Protein AF-A0A167JR81-F1 (afdb_monomer)

Foldseek 3Di:
DQFDDWDWDDDPWKIKIWGFGDCVVPVDDLPAQWWKAKLDDPPHDPPDADVPANIKIKIQGNNRRIIMIMGGNDPVLQQRVPTNPDCCPRPPDDD

Mean predicted aligned error: 4.09 Å

Secondary structure 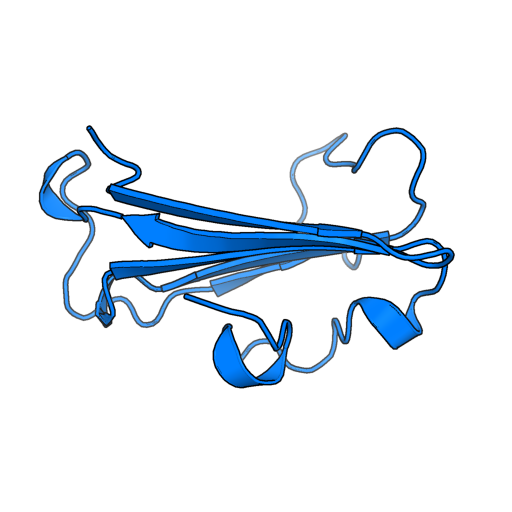(DSSP, 8-state):
--EEEEEEEE-SSEEEEEEEE-GGGGT--TT---EEEESSSTTS-TT--BTTBSEEEEEEEGGGTEEEEEEESSGGGG-TT-TTS-HHHHS----

Organism: Phycomyces blakesleeanus (strain ATCC 8743b / DSM 1359 / FGSC 10004 / NBRC 33097 / NRRL 1555) (NCBI:txid763407)

Solvent-accessible surface area (backbone atoms only — not comparable to full-atom values): 5372 Å² total; per-residue (Å²): 114,48,66,73,45,77,39,78,51,74,63,99,51,37,40,36,40,23,16,31,38,42,37,76,78,72,69,50,51,65,82,38,76,51,52,63,46,48,63,68,73,90,84,45,66,89,84,71,72,39,90,97,25,86,23,33,27,33,33,47,21,39,48,74,26,34,38,28,38,35,31,7,68,42,67,79,73,29,45,74,91,45,57,89,64,47,46,77,69,49,56,70,74,61,105

Structure (mmCIF, N/CA/C/O backbone):
data_AF-A0A167JR81-F1
#
_entry.id   AF-A0A167JR81-F1
#
loop_
_atom_site.group_PDB
_atom_site.id
_atom_site.type_symbol
_atom_site.label_atom_id
_atom_site.label_alt_id
_atom_site.label_comp_id
_atom_site.label_asym_id
_atom_site.label_entity_id
_atom_site.label_seq_id
_atom_site.pdbx_PDB_ins_code
_atom_site.Cartn_x
_atom_site.Cartn_y
_atom_site.Cartn_z
_atom_site.occupancy
_atom_site.B_iso_or_equiv
_atom_site.auth_seq_id
_atom_site.auth_comp_id
_atom_site.auth_asym_id
_atom_site.auth_atom_id
_atom_site.pdbx_PDB_model_num
ATOM 1 N N . GLY A 1 1 ? -4.107 -9.715 15.424 1.00 89.69 1 GLY A N 1
ATOM 2 C CA . GLY A 1 1 ? -2.783 -9.066 15.337 1.00 89.69 1 GLY A CA 1
ATOM 3 C C . GLY A 1 1 ? -2.977 -7.644 14.864 1.00 89.69 1 GLY A C 1
ATOM 4 O O . GLY A 1 1 ? -4.119 -7.210 14.849 1.00 89.69 1 GLY A O 1
ATOM 5 N N . PHE A 1 2 ? -1.904 -6.930 14.512 1.00 96.62 2 PHE A N 1
ATOM 6 C CA . PHE A 1 2 ? -2.041 -5.620 13.864 1.00 96.62 2 PHE A CA 1
ATOM 7 C C . PHE A 1 2 ? -2.620 -5.777 12.460 1.00 96.62 2 PHE A C 1
ATOM 9 O O . PHE A 1 2 ? -3.696 -5.269 12.205 1.00 96.62 2 PHE A O 1
ATOM 16 N N . ILE A 1 3 ? -1.984 -6.564 11.592 1.00 97.38 3 ILE A N 1
ATOM 17 C CA . ILE A 1 3 ? -2.559 -6.925 10.291 1.00 97.38 3 ILE A CA 1
ATOM 18 C C . ILE A 1 3 ? -3.711 -7.913 10.506 1.00 97.38 3 ILE A C 1
ATOM 20 O O . ILE A 1 3 ? -3.547 -8.912 11.219 1.00 97.38 3 ILE A O 1
ATOM 24 N N . THR A 1 4 ? -4.872 -7.611 9.926 1.00 97.75 4 THR A N 1
ATOM 25 C CA . THR A 1 4 ? -6.094 -8.427 10.011 1.00 97.75 4 THR A CA 1
ATOM 26 C C . THR A 1 4 ? -6.374 -9.154 8.702 1.00 97.75 4 THR A C 1
ATOM 28 O O . THR A 1 4 ? -6.762 -10.320 8.748 1.00 97.75 4 THR A O 1
ATOM 31 N N . THR A 1 5 ? -6.080 -8.516 7.566 1.00 97.94 5 THR A N 1
ATOM 32 C CA . THR A 1 5 ? -6.220 -9.090 6.222 1.00 97.94 5 THR A CA 1
ATOM 33 C C . THR A 1 5 ? -5.024 -8.696 5.358 1.00 97.94 5 THR A C 1
ATOM 35 O O . THR A 1 5 ? -4.522 -7.580 5.474 1.00 97.94 5 THR A O 1
ATOM 38 N N . ALA A 1 6 ? -4.557 -9.603 4.496 1.00 97.88 6 ALA A N 1
ATOM 39 C CA . ALA A 1 6 ? -3.499 -9.325 3.531 1.00 97.88 6 ALA A CA 1
ATOM 40 C C . ALA A 1 6 ? -3.687 -10.165 2.260 1.00 97.88 6 ALA A C 1
ATOM 42 O O . ALA A 1 6 ? -3.663 -11.395 2.311 1.00 97.88 6 ALA A O 1
ATOM 43 N N . HIS A 1 7 ? -3.814 -9.489 1.124 1.00 98.38 7 HIS A N 1
ATOM 44 C CA . HIS A 1 7 ? -3.939 -10.073 -0.204 1.00 98.38 7 HIS A CA 1
ATOM 45 C C . HIS A 1 7 ? -2.660 -9.797 -0.984 1.00 98.38 7 HIS A C 1
ATOM 47 O O . HIS A 1 7 ? -2.333 -8.648 -1.278 1.00 98.38 7 HIS A O 1
ATOM 53 N N . TYR A 1 8 ? -1.924 -10.857 -1.309 1.00 98.06 8 TYR A N 1
ATOM 54 C CA . TYR A 1 8 ? -0.746 -10.766 -2.164 1.00 98.06 8 TYR A CA 1
ATOM 55 C C . TYR A 1 8 ? -1.143 -10.912 -3.632 1.00 98.06 8 TYR A C 1
ATOM 57 O O . TYR A 1 8 ? -1.942 -11.777 -3.991 1.00 98.06 8 TYR A O 1
ATOM 65 N N . THR A 1 9 ? -0.568 -10.089 -4.502 1.00 97.62 9 THR A N 1
ATOM 66 C CA . THR A 1 9 ? -0.703 -10.227 -5.957 1.00 97.62 9 THR A CA 1
ATOM 67 C C . THR A 1 9 ? 0.612 -9.865 -6.625 1.00 97.62 9 THR A C 1
ATOM 69 O O . THR A 1 9 ? 1.327 -8.975 -6.168 1.00 97.62 9 THR A O 1
ATOM 72 N N . SER A 1 10 ? 0.926 -10.549 -7.718 1.00 96.31 10 SER A N 1
ATOM 73 C CA . SER A 1 10 ? 2.131 -10.322 -8.505 1.00 96.31 10 SER A CA 1
ATOM 74 C C . SER A 1 10 ? 1.841 -10.457 -9.989 1.00 96.31 10 SER A C 1
ATOM 76 O O . SER A 1 10 ? 1.021 -11.286 -10.386 1.00 96.31 10 SER A O 1
ATOM 78 N N . ASN A 1 11 ? 2.576 -9.713 -10.798 1.00 94.94 11 ASN A N 1
ATOM 79 C CA . ASN 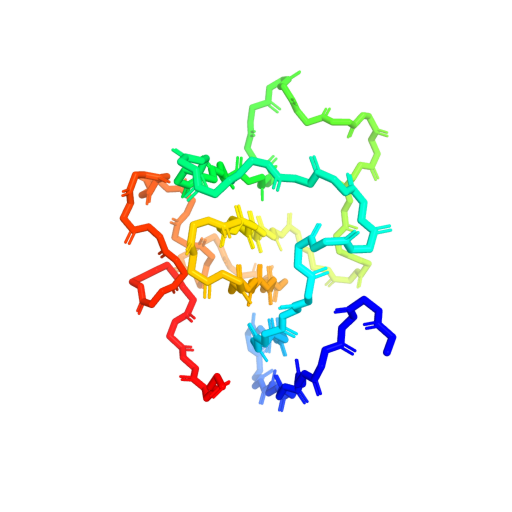A 1 11 ? 2.697 -9.936 -12.230 1.00 94.94 11 ASN A CA 1
ATOM 80 C C . ASN A 1 11 ? 4.156 -9.694 -12.656 1.00 94.94 11 ASN A C 1
ATOM 82 O O . ASN A 1 11 ? 5.052 -9.650 -11.812 1.00 94.94 11 ASN A O 1
ATOM 86 N N . ASP A 1 12 ? 4.382 -9.536 -13.956 1.00 94.44 12 ASP A N 1
ATOM 87 C CA . ASP A 1 12 ? 5.723 -9.353 -14.513 1.00 94.44 12 ASP A CA 1
ATOM 88 C C . ASP A 1 12 ? 6.363 -7.997 -14.166 1.00 94.44 12 ASP A C 1
ATOM 90 O O . ASP A 1 12 ? 7.575 -7.856 -14.296 1.00 94.44 12 ASP A O 1
ATOM 94 N N . THR A 1 13 ? 5.581 -6.995 -13.744 1.00 94.56 13 THR A N 1
ATOM 95 C CA . THR A 1 13 ? 6.065 -5.622 -13.519 1.00 94.56 13 THR A CA 1
ATOM 96 C C . THR A 1 13 ? 5.953 -5.150 -12.074 1.00 94.56 13 THR A C 1
ATOM 98 O O . THR A 1 13 ? 6.609 -4.178 -11.698 1.00 94.56 13 THR A O 1
ATOM 101 N N . TYR A 1 14 ? 5.164 -5.820 -11.233 1.00 96.06 14 TYR A N 1
ATOM 102 C CA . TYR A 1 14 ? 5.029 -5.465 -9.827 1.00 96.06 14 TYR A CA 1
ATOM 103 C C . TYR A 1 14 ? 4.617 -6.632 -8.926 1.00 96.06 14 TYR A C 1
ATOM 105 O O . TYR A 1 14 ? 4.015 -7.626 -9.336 1.00 96.06 14 TYR A O 1
ATOM 113 N N . VAL A 1 15 ? 4.861 -6.437 -7.632 1.00 97.69 15 VAL A N 1
ATOM 114 C CA . VAL A 1 15 ? 4.257 -7.208 -6.539 1.00 97.69 15 VAL A CA 1
ATOM 115 C C . VAL A 1 15 ? 3.557 -6.256 -5.583 1.00 97.69 15 VAL A C 1
ATOM 117 O O . VAL A 1 15 ? 4.026 -5.140 -5.365 1.00 97.69 15 VAL A O 1
ATOM 120 N N . GLN A 1 16 ? 2.444 -6.682 -4.995 1.00 97.56 16 GLN A N 1
ATOM 121 C CA . GLN A 1 16 ? 1.715 -5.882 -4.019 1.00 97.56 16 GLN A CA 1
ATOM 122 C C . GLN A 1 16 ? 1.163 -6.708 -2.867 1.00 97.56 16 GLN A C 1
ATOM 124 O O . GLN A 1 16 ? 0.898 -7.904 -3.004 1.00 97.56 16 GLN A O 1
ATOM 129 N N . VAL A 1 17 ? 0.928 -6.017 -1.755 1.00 98.25 17 VAL A N 1
ATOM 130 C CA . VAL A 1 17 ? 0.072 -6.475 -0.666 1.00 98.25 17 VAL A CA 1
ATOM 131 C C . VAL A 1 17 ? -0.932 -5.376 -0.352 1.00 98.25 17 VAL A C 1
ATOM 133 O O . VAL A 1 17 ? -0.545 -4.232 -0.110 1.00 98.25 17 VAL A O 1
ATOM 136 N N . THR A 1 18 ? -2.210 -5.726 -0.351 1.00 98.38 18 THR A N 1
ATOM 137 C CA . THR A 1 18 ? -3.330 -4.857 0.034 1.00 98.38 18 THR A CA 1
ATOM 138 C C . THR A 1 18 ? -4.107 -5.507 1.168 1.00 98.38 18 THR A C 1
ATOM 140 O O . THR A 1 18 ? -4.133 -6.733 1.275 1.00 98.38 18 THR A O 1
ATOM 143 N N . GLY A 1 19 ? -4.696 -4.715 2.059 1.00 98.25 19 GLY A N 1
ATOM 144 C CA . GLY A 1 19 ? -5.537 -5.276 3.109 1.00 98.25 19 GLY A CA 1
ATOM 145 C C . GLY A 1 19 ? -5.849 -4.313 4.239 1.00 98.25 19 GLY A C 1
ATOM 146 O O . GLY A 1 19 ? -5.730 -3.090 4.105 1.00 98.25 19 GLY A O 1
ATOM 147 N N . PHE A 1 20 ? -6.224 -4.898 5.372 1.00 98.12 20 PHE A N 1
ATOM 148 C CA . PHE A 1 20 ? -6.655 -4.181 6.561 1.00 98.12 20 PHE A CA 1
ATOM 149 C C . PHE A 1 20 ? -5.782 -4.485 7.780 1.00 98.12 20 PHE A C 1
ATOM 151 O O . PHE A 1 20 ? -5.098 -5.511 7.875 1.00 98.12 20 PHE A O 1
ATOM 158 N N . PHE A 1 21 ? -5.829 -3.571 8.738 1.00 97.94 21 PHE A N 1
ATOM 159 C CA . PHE A 1 21 ? -5.182 -3.677 10.033 1.00 97.94 21 PHE A CA 1
ATOM 160 C C . PHE A 1 21 ? -6.106 -3.194 11.158 1.00 97.94 21 PHE A C 1
ATOM 162 O O . PHE A 1 21 ? -7.192 -2.682 10.927 1.00 97.94 21 PHE A O 1
ATOM 169 N N . ASP A 1 22 ? -5.686 -3.372 12.403 1.00 98.00 22 ASP A N 1
ATOM 170 C CA . ASP A 1 22 ? -6.366 -2.866 13.591 1.00 98.00 22 ASP A CA 1
ATOM 171 C C . ASP A 1 22 ? -5.553 -1.716 14.198 1.00 98.00 22 ASP A C 1
ATOM 173 O O . ASP A 1 22 ? -4.568 -1.946 14.911 1.00 98.00 22 ASP A O 1
ATOM 177 N N . ARG A 1 23 ? -5.967 -0.469 13.924 1.00 97.12 23 ARG A N 1
ATOM 178 C CA . ARG A 1 23 ? -5.278 0.747 14.391 1.00 97.12 23 ARG A CA 1
ATOM 179 C C . ARG A 1 23 ? -5.060 0.805 15.901 1.00 97.12 23 ARG A C 1
ATOM 181 O O . ARG A 1 23 ? -4.082 1.397 16.351 1.00 97.12 23 ARG A O 1
ATOM 188 N N . THR A 1 24 ? -5.929 0.156 16.681 1.00 97.50 24 THR A N 1
ATOM 189 C CA . THR A 1 24 ? -5.878 0.181 18.152 1.00 97.50 24 THR A CA 1
ATOM 190 C C . THR A 1 24 ? -4.658 -0.539 18.716 1.00 97.50 24 THR A C 1
ATOM 192 O O . THR A 1 24 ? -4.305 -0.341 19.870 1.00 97.50 24 THR A O 1
ATOM 195 N N . LYS A 1 25 ? -3.976 -1.374 17.920 1.00 97.62 25 LYS A N 1
ATOM 196 C CA . LYS A 1 25 ? -2.771 -2.088 18.371 1.00 97.62 25 LYS A CA 1
ATOM 197 C C . LYS A 1 25 ? -1.536 -1.194 18.494 1.00 97.62 25 LYS A C 1
ATOM 199 O O . LYS A 1 25 ? -0.576 -1.618 19.129 1.00 97.62 25 LYS A O 1
ATOM 204 N N . TYR A 1 26 ? -1.577 0.004 17.911 1.00 95.06 26 TYR A N 1
ATOM 205 C CA . TYR A 1 26 ? -0.517 1.015 17.984 1.00 95.06 26 TYR A CA 1
ATOM 206 C C . TYR A 1 26 ? -1.062 2.416 18.299 1.00 95.06 26 TYR A C 1
ATOM 208 O O . TYR A 1 26 ? -0.382 3.401 18.033 1.00 95.06 26 TYR A O 1
ATOM 216 N N . ASP A 1 27 ? -2.288 2.506 18.826 1.00 95.75 27 ASP A N 1
ATOM 217 C CA . ASP A 1 27 ? -2.942 3.771 19.188 1.00 95.75 27 ASP A CA 1
ATOM 218 C C . ASP A 1 27 ? -2.950 4.822 18.056 1.00 95.75 27 ASP A C 1
ATOM 220 O O . ASP A 1 27 ? -2.840 6.025 18.299 1.00 95.75 27 ASP A O 1
ATOM 224 N N . LEU A 1 28 ? -3.078 4.377 16.797 1.00 95.56 28 LEU A N 1
ATOM 225 C CA . LEU A 1 28 ? -3.150 5.296 15.657 1.00 95.56 28 LEU A CA 1
ATOM 226 C C . LEU A 1 28 ? -4.501 6.025 15.657 1.00 95.56 28 LEU A C 1
ATOM 228 O O . LEU A 1 28 ? -5.548 5.429 15.933 1.00 95.56 28 LEU A O 1
ATOM 232 N N . LEU A 1 29 ? -4.476 7.318 15.326 1.00 96.44 29 LEU A N 1
ATOM 233 C CA . LEU A 1 29 ? -5.655 8.180 15.370 1.00 96.44 29 LEU A CA 1
ATOM 234 C C . LEU A 1 29 ? -6.688 7.768 14.323 1.00 96.44 29 LEU A C 1
ATOM 236 O O . LEU A 1 29 ? -6.372 7.534 13.162 1.00 96.44 29 LEU A O 1
ATOM 240 N N . GLU A 1 30 ? -7.959 7.768 14.709 1.00 96.38 30 GLU A N 1
ATOM 241 C CA . GLU A 1 30 ? -9.053 7.468 13.783 1.00 96.38 30 GLU A CA 1
ATOM 242 C C . GLU A 1 30 ? -9.320 8.545 12.735 1.00 96.38 30 GLU A C 1
ATOM 244 O O . GLU A 1 30 ? -9.996 8.296 11.742 1.00 96.38 30 GLU A O 1
ATOM 249 N N . THR A 1 31 ? -8.801 9.745 12.965 1.00 95.38 31 THR A N 1
ATOM 250 C CA . THR A 1 31 ? -8.917 10.886 12.057 1.00 95.38 31 THR A CA 1
ATOM 251 C C . THR A 1 31 ? -7.684 11.058 11.177 1.00 95.38 31 THR A C 1
ATOM 253 O O . THR A 1 31 ? -7.629 12.004 10.396 1.00 95.38 31 THR A O 1
ATOM 256 N N . ASP A 1 32 ? -6.674 10.199 11.326 1.00 91.62 32 ASP A N 1
ATOM 257 C CA . ASP A 1 32 ? -5.499 10.217 10.465 1.00 91.62 32 ASP A CA 1
ATOM 258 C C . ASP A 1 32 ? -5.849 9.538 9.136 1.00 91.62 32 ASP A C 1
ATOM 260 O O . ASP A 1 32 ? -6.007 8.318 9.062 1.00 91.62 32 ASP A O 1
ATOM 264 N N . GLY A 1 33 ? -6.021 10.356 8.094 1.00 87.69 33 GLY A N 1
ATOM 265 C CA . GLY A 1 33 ? -6.289 9.899 6.729 1.00 87.69 33 GLY A CA 1
ATOM 266 C C . GLY A 1 33 ? -5.094 9.202 6.078 1.00 87.69 33 GLY A C 1
ATOM 267 O O . GLY A 1 33 ? -5.237 8.625 5.003 1.00 87.69 33 GLY A O 1
ATOM 268 N N . GLY A 1 34 ? -3.933 9.220 6.736 1.00 87.62 34 GLY A N 1
ATOM 269 C CA . GLY A 1 34 ? -2.740 8.538 6.290 1.00 87.62 34 GLY A CA 1
ATOM 270 C C . GLY A 1 34 ? -1.773 9.413 5.510 1.00 87.62 34 GLY A C 1
ATOM 271 O O . GLY A 1 34 ? -1.900 10.633 5.402 1.00 87.62 34 GLY A O 1
ATOM 272 N N . GLY A 1 35 ? -0.773 8.745 4.947 1.00 84.69 35 GLY A N 1
ATOM 273 C CA . GLY A 1 35 ? 0.253 9.368 4.130 1.00 84.69 35 GLY A CA 1
ATOM 274 C C . GLY A 1 35 ? 0.852 8.377 3.148 1.00 84.69 35 GLY A C 1
ATOM 275 O O . GLY A 1 35 ? 0.793 7.160 3.342 1.00 84.69 35 GLY A O 1
ATOM 276 N N . GLN A 1 36 ? 1.427 8.921 2.082 1.00 85.81 36 GLN A N 1
ATOM 277 C CA . GLN A 1 36 ? 2.161 8.143 1.102 1.00 85.81 36 GLN A CA 1
ATOM 278 C C . GLN A 1 36 ? 3.641 8.100 1.451 1.00 85.81 36 GLN A C 1
ATOM 280 O O . GLN A 1 36 ? 4.250 9.096 1.842 1.00 85.81 36 GLN A O 1
ATOM 285 N N . TYR A 1 37 ? 4.202 6.918 1.266 1.00 86.50 37 TYR A N 1
ATOM 286 C CA . TYR A 1 37 ? 5.603 6.632 1.414 1.00 86.50 37 TYR A CA 1
ATOM 287 C C . TYR A 1 37 ? 6.128 5.957 0.150 1.00 86.50 37 TYR A C 1
ATOM 289 O O . TYR A 1 37 ? 5.636 4.897 -0.228 1.00 86.50 37 TYR A O 1
ATOM 297 N N . ASP A 1 38 ? 7.112 6.543 -0.525 1.00 79.75 38 ASP A N 1
ATOM 298 C CA . ASP A 1 38 ? 7.557 6.044 -1.825 1.00 79.75 38 ASP A CA 1
ATOM 299 C C . ASP A 1 38 ? 9.053 6.278 -2.096 1.00 79.75 38 ASP A C 1
ATOM 301 O O . ASP A 1 38 ? 9.804 6.810 -1.271 1.00 79.75 38 ASP A O 1
ATOM 305 N N . ALA A 1 39 ? 9.511 5.795 -3.253 1.00 76.06 39 ALA A N 1
ATOM 306 C CA . ALA A 1 39 ? 10.908 5.877 -3.672 1.00 76.06 39 ALA A CA 1
ATOM 307 C C . ALA A 1 39 ? 11.379 7.308 -4.020 1.00 76.06 39 ALA A C 1
ATOM 309 O O . ALA A 1 39 ? 12.593 7.547 -4.092 1.00 76.06 39 ALA A O 1
ATOM 310 N N . HIS A 1 40 ? 10.467 8.262 -4.217 1.00 72.12 40 HIS A N 1
ATOM 311 C CA . HIS A 1 40 ? 10.768 9.634 -4.608 1.00 72.12 40 HIS A CA 1
ATOM 312 C C . HIS A 1 40 ? 11.036 10.544 -3.406 1.00 72.12 40 HIS A C 1
ATOM 314 O O . HIS A 1 40 ? 10.511 10.403 -2.307 1.00 72.12 40 HIS A O 1
ATOM 320 N N . GLY A 1 41 ? 11.908 11.525 -3.633 1.00 62.09 41 GLY A N 1
ATOM 321 C CA . GLY A 1 41 ? 12.217 12.565 -2.659 1.00 62.09 41 GLY A CA 1
ATOM 322 C C . GLY A 1 41 ? 13.303 12.212 -1.636 1.00 62.09 41 GLY A C 1
ATOM 323 O O . GLY A 1 41 ? 13.718 11.063 -1.450 1.00 62.09 41 GLY A O 1
ATOM 324 N N . ASN A 1 42 ? 13.774 13.272 -0.974 1.00 64.44 42 ASN A N 1
ATOM 325 C CA . ASN A 1 42 ? 14.762 13.238 0.111 1.00 64.44 42 ASN A CA 1
ATOM 326 C C . ASN A 1 42 ? 14.126 12.963 1.488 1.00 64.44 42 ASN A C 1
ATOM 328 O O . ASN A 1 42 ? 14.825 12.975 2.495 1.00 64.44 42 ASN A O 1
ATOM 332 N N . HIS A 1 43 ? 12.809 12.735 1.536 1.00 62.56 43 HIS A N 1
ATOM 333 C CA . HIS A 1 43 ? 12.046 12.521 2.771 1.00 62.56 43 HIS A CA 1
ATOM 334 C C . HIS A 1 43 ? 11.802 11.038 3.084 1.00 62.56 43 HIS A C 1
ATOM 336 O O . HIS A 1 43 ? 11.133 10.721 4.065 1.00 62.56 43 HIS A O 1
ATOM 342 N N . LYS A 1 44 ? 12.366 10.123 2.286 1.00 66.50 44 LYS A N 1
ATOM 343 C CA . LYS A 1 44 ? 12.357 8.696 2.600 1.00 66.50 44 LYS A CA 1
ATOM 344 C C . LYS A 1 44 ? 13.419 8.347 3.653 1.00 66.50 44 LYS A C 1
ATOM 346 O O . LYS A 1 44 ? 14.559 8.792 3.490 1.00 66.50 44 LYS A O 1
ATOM 351 N N . PRO A 1 45 ? 13.121 7.553 4.706 1.00 69.56 45 PRO A N 1
ATOM 352 C CA . PRO A 1 45 ? 14.103 6.793 5.449 1.00 69.56 45 PRO A CA 1
ATOM 353 C C . PRO A 1 45 ? 15.238 6.298 4.565 1.00 69.56 45 PRO A C 1
ATOM 355 O O . PRO A 1 45 ? 15.038 5.654 3.530 1.00 69.56 45 PRO A O 1
ATOM 358 N N . VAL A 1 46 ? 16.449 6.642 4.992 1.00 77.25 46 VAL A N 1
ATOM 359 C CA . VAL A 1 46 ? 17.678 6.296 4.289 1.00 77.25 46 VAL A CA 1
ATOM 360 C C . VAL A 1 46 ? 17.731 4.779 4.122 1.00 77.25 46 VAL A C 1
ATOM 362 O O . VAL A 1 46 ? 17.711 4.037 5.100 1.00 77.25 46 VAL A O 1
ATOM 365 N N . GLY A 1 47 ? 17.784 4.327 2.868 1.00 78.50 47 GLY A N 1
ATOM 366 C CA . GLY A 1 47 ? 17.860 2.906 2.524 1.00 78.50 47 GLY A CA 1
ATOM 367 C C . GLY A 1 47 ? 16.518 2.183 2.378 1.00 78.50 47 GLY A C 1
ATOM 368 O O . GLY A 1 47 ? 16.531 0.976 2.143 1.00 78.50 47 GLY A O 1
ATOM 369 N N . ALA A 1 48 ? 15.376 2.874 2.471 1.00 83.88 48 ALA A N 1
ATOM 370 C CA . ALA A 1 48 ? 14.090 2.267 2.138 1.00 83.88 48 ALA A CA 1
ATOM 371 C C . ALA A 1 48 ? 14.052 1.854 0.660 1.00 83.88 48 ALA A C 1
ATOM 373 O O . ALA A 1 48 ? 14.223 2.684 -0.234 1.00 83.88 48 ALA A O 1
ATOM 374 N N . MET A 1 49 ? 13.840 0.563 0.420 1.00 87.69 49 MET A N 1
ATOM 375 C CA . MET A 1 49 ? 13.750 -0.024 -0.911 1.00 87.69 49 MET A CA 1
ATOM 376 C C . MET A 1 49 ? 12.909 -1.299 -0.871 1.00 87.69 49 MET A C 1
ATOM 378 O O . MET A 1 49 ? 12.900 -2.014 0.135 1.00 87.69 49 MET A O 1
ATOM 382 N N . CYS A 1 50 ? 12.291 -1.634 -1.998 1.00 90.94 50 CYS A N 1
ATOM 383 C CA . CYS A 1 50 ? 11.862 -2.998 -2.260 1.00 90.94 50 CYS A CA 1
ATOM 384 C C . CYS A 1 50 ? 13.018 -3.753 -2.917 1.00 90.94 50 CYS A C 1
ATOM 386 O O . CYS A 1 50 ? 13.498 -3.375 -3.982 1.00 90.94 50 CYS A O 1
ATOM 388 N N . LYS A 1 51 ? 13.506 -4.823 -2.287 1.00 91.12 51 LYS A N 1
ATOM 389 C CA . LYS A 1 51 ? 14.635 -5.576 -2.843 1.00 91.12 51 LYS A CA 1
ATOM 390 C C . LYS A 1 51 ? 14.241 -6.194 -4.188 1.00 91.12 51 LYS A C 1
ATOM 392 O O . LYS A 1 51 ? 13.307 -6.984 -4.239 1.00 91.12 51 LYS A O 1
ATOM 397 N N . GLY A 1 52 ? 14.996 -5.863 -5.234 1.00 91.19 52 GLY A N 1
ATOM 398 C CA . GLY A 1 52 ? 14.726 -6.321 -6.598 1.00 91.19 52 GLY A CA 1
ATOM 399 C C . GLY A 1 52 ? 13.807 -5.404 -7.404 1.00 91.19 52 GLY A C 1
ATOM 400 O O . GLY A 1 52 ? 13.630 -5.679 -8.574 1.00 91.19 52 GLY A O 1
ATOM 401 N N . TYR A 1 53 ? 13.294 -4.315 -6.819 1.00 92.31 53 TYR A N 1
ATOM 402 C CA . TYR A 1 53 ? 12.432 -3.354 -7.504 1.00 92.31 53 TYR A CA 1
ATOM 403 C C . TYR A 1 53 ? 12.984 -1.928 -7.339 1.00 92.31 53 TYR A C 1
ATOM 405 O O . TYR A 1 53 ? 13.226 -1.497 -6.207 1.00 92.31 53 TYR A O 1
ATOM 413 N N . PRO A 1 54 ? 13.190 -1.172 -8.428 1.00 89.06 54 PRO A N 1
ATOM 414 C CA . PRO A 1 54 ? 13.689 0.201 -8.360 1.00 89.06 54 PRO A CA 1
ATOM 415 C C . PRO A 1 54 ? 12.685 1.184 -7.741 1.00 89.06 54 PRO A C 1
ATOM 417 O O . PRO A 1 54 ? 13.098 2.201 -7.179 1.00 89.06 54 PRO A O 1
ATOM 420 N N . HIS A 1 55 ? 11.385 0.884 -7.801 1.00 90.12 55 HIS A N 1
ATOM 421 C CA . HIS A 1 55 ? 10.327 1.765 -7.318 1.00 90.12 55 HIS A CA 1
ATOM 422 C C . HIS A 1 55 ? 9.444 1.063 -6.287 1.00 90.12 55 HIS A C 1
ATOM 424 O O . HIS A 1 55 ? 9.264 -0.155 -6.304 1.00 90.12 55 HIS A O 1
ATOM 430 N N . PHE A 1 56 ? 8.871 1.845 -5.377 1.00 92.38 56 PHE A N 1
ATOM 431 C CA . PHE A 1 56 ? 7.835 1.363 -4.477 1.00 92.38 56 PHE A CA 1
ATOM 432 C C . PHE A 1 56 ? 6.902 2.496 -4.075 1.00 92.38 56 PHE A C 1
ATOM 434 O O . PHE A 1 56 ? 7.284 3.667 -4.106 1.00 92.38 56 PHE A O 1
ATOM 441 N N . VAL A 1 57 ? 5.704 2.114 -3.652 1.00 92.62 57 VAL A N 1
ATOM 442 C CA . VAL A 1 57 ? 4.741 2.980 -2.984 1.00 92.62 57 VAL A CA 1
ATOM 443 C C . VAL A 1 57 ? 4.097 2.211 -1.837 1.00 92.62 57 VAL A C 1
ATOM 445 O O . VAL A 1 57 ? 3.794 1.025 -1.955 1.00 92.62 57 VAL A O 1
ATOM 448 N N . ASN A 1 58 ? 3.894 2.876 -0.713 1.00 93.00 58 ASN A N 1
ATOM 449 C CA . ASN A 1 58 ? 3.218 2.364 0.461 1.00 93.00 58 ASN A CA 1
ATOM 450 C C . ASN A 1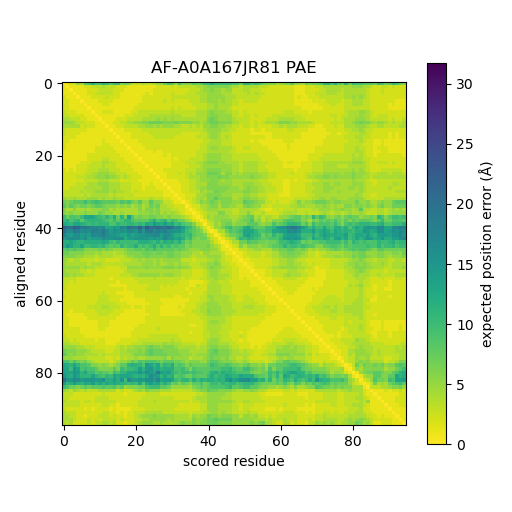 58 ? 2.304 3.453 1.014 1.00 93.00 58 ASN A C 1
ATOM 452 O O . ASN A 1 58 ? 2.696 4.612 1.097 1.00 93.00 58 ASN A O 1
ATOM 456 N N . LEU A 1 59 ? 1.085 3.083 1.381 1.00 93.69 59 LEU A N 1
ATOM 457 C CA . LEU A 1 59 ? 0.184 3.957 2.110 1.00 93.69 59 LEU A CA 1
ATOM 458 C C . LEU A 1 59 ? -0.377 3.197 3.307 1.00 93.69 59 LEU A C 1
ATOM 460 O O . LEU A 1 59 ? -0.646 1.992 3.241 1.00 93.69 59 LEU A O 1
ATOM 464 N N . VAL A 1 60 ? -0.541 3.929 4.400 1.00 93.81 60 VAL A N 1
ATOM 465 C CA . VAL A 1 60 ? -1.197 3.478 5.625 1.00 93.81 60 VAL A CA 1
ATOM 466 C C . VAL A 1 60 ? -2.266 4.509 5.934 1.00 93.81 60 VAL A C 1
ATOM 468 O O . VAL A 1 60 ? -1.940 5.684 6.055 1.00 93.81 60 VAL A O 1
ATOM 471 N N . GLU A 1 61 ? -3.518 4.073 6.045 1.00 95.81 61 GLU A N 1
ATOM 472 C CA . GLU A 1 61 ? -4.701 4.926 6.204 1.00 95.81 61 GLU A CA 1
ATOM 473 C C . GLU A 1 61 ? -5.458 4.520 7.483 1.00 95.81 61 GLU A C 1
ATOM 475 O O . GLU A 1 61 ? -6.385 3.699 7.438 1.00 95.81 61 GLU A O 1
ATOM 480 N N . PRO A 1 62 ? -5.049 5.033 8.659 1.00 96.31 62 PRO A N 1
ATOM 481 C CA . PRO A 1 62 ? -5.647 4.673 9.947 1.00 96.31 62 PRO A CA 1
ATOM 482 C C . PRO A 1 62 ? -7.147 4.939 10.062 1.00 96.31 62 PRO A C 1
ATOM 484 O O . PRO A 1 62 ? -7.851 4.162 10.715 1.00 96.31 62 PRO A O 1
ATOM 487 N N . SER A 1 63 ? -7.665 5.985 9.416 1.00 95.94 63 SER A N 1
ATOM 488 C CA . SER A 1 63 ? -9.101 6.284 9.420 1.00 95.94 63 SER A CA 1
ATOM 489 C C . SER A 1 63 ? -9.947 5.118 8.913 1.00 95.94 63 SER A C 1
ATOM 491 O O . SER A 1 63 ? -10.992 4.822 9.494 1.00 95.94 63 SER A O 1
ATOM 493 N N . 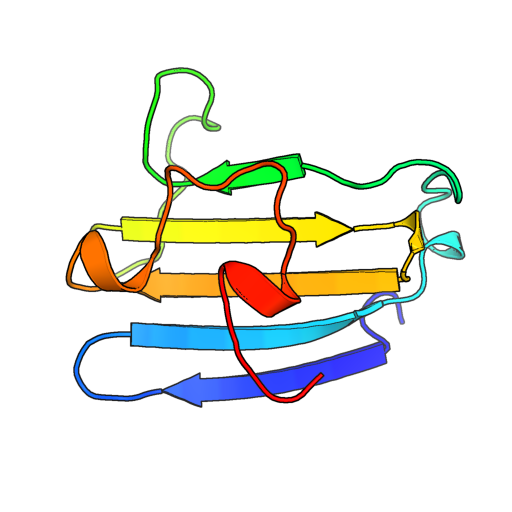ASP A 1 64 ? -9.426 4.398 7.917 1.00 96.44 64 ASP A N 1
ATOM 494 C CA . ASP A 1 64 ? -10.088 3.283 7.242 1.00 96.44 64 ASP A CA 1
ATOM 495 C C . ASP A 1 64 ? -9.531 1.911 7.643 1.00 96.44 64 ASP A C 1
ATOM 497 O O . ASP A 1 64 ? -9.963 0.895 7.096 1.00 96.44 64 ASP A O 1
ATOM 501 N N . ASN A 1 65 ? -8.573 1.858 8.581 1.00 97.25 65 ASN A N 1
ATOM 502 C CA . ASN A 1 65 ? -7.873 0.628 8.961 1.00 97.25 65 ASN A CA 1
ATOM 503 C C . ASN A 1 65 ? -7.219 -0.082 7.758 1.00 97.25 65 ASN A C 1
ATOM 505 O O . ASN A 1 65 ? -7.129 -1.307 7.736 1.00 97.25 65 ASN A O 1
ATOM 509 N N . ARG A 1 66 ? -6.780 0.665 6.738 1.00 97.50 66 ARG A N 1
ATOM 510 C CA . ARG A 1 66 ? -6.406 0.126 5.421 1.00 97.50 66 ARG A CA 1
ATOM 511 C C . ARG A 1 66 ? -4.948 0.404 5.083 1.00 97.50 66 ARG A C 1
ATOM 513 O O . ARG A 1 66 ? -4.439 1.491 5.338 1.00 97.50 66 ARG A O 1
ATOM 520 N N . PHE A 1 67 ? -4.269 -0.569 4.484 1.00 97.19 67 PHE A N 1
ATOM 521 C CA . PHE A 1 67 ? -2.900 -0.391 4.010 1.00 97.19 67 PHE A CA 1
ATOM 522 C C . PHE A 1 67 ? -2.702 -0.995 2.625 1.00 97.19 67 PHE A C 1
ATOM 524 O O . PHE A 1 67 ? -3.410 -1.908 2.194 1.00 97.19 67 PHE A O 1
ATOM 531 N N . CYS A 1 68 ? -1.689 -0.493 1.935 1.00 96.81 68 CYS A N 1
ATOM 532 C CA . CYS A 1 68 ? -1.243 -1.048 0.674 1.00 96.81 68 CYS A CA 1
ATOM 533 C C . CYS A 1 68 ? 0.245 -0.798 0.482 1.00 96.81 68 CYS A C 1
ATOM 535 O O . CYS A 1 68 ? 0.778 0.238 0.877 1.00 96.81 68 CYS A O 1
ATOM 537 N N . ILE A 1 69 ? 0.928 -1.749 -0.137 1.00 95.94 69 ILE A N 1
ATOM 538 C CA . ILE A 1 69 ? 2.306 -1.606 -0.594 1.00 95.94 69 ILE A CA 1
ATOM 539 C C . ILE A 1 69 ? 2.428 -2.243 -1.968 1.00 95.94 69 ILE A C 1
ATOM 541 O O . ILE A 1 69 ? 1.901 -3.331 -2.193 1.00 95.94 69 ILE A O 1
ATOM 545 N N . ARG A 1 70 ? 3.125 -1.573 -2.880 1.00 96.12 70 ARG A N 1
ATOM 546 C CA . ARG 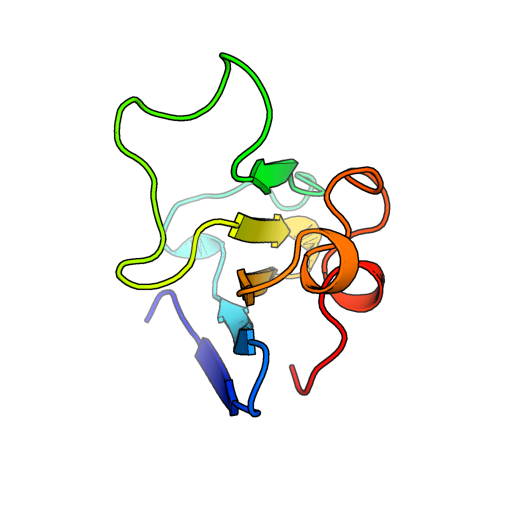A 1 70 ? 3.490 -2.111 -4.186 1.00 96.12 70 ARG A CA 1
ATOM 547 C C . ARG A 1 70 ? 4.956 -1.816 -4.463 1.00 96.12 70 ARG A C 1
ATOM 549 O O . ARG A 1 70 ? 5.414 -0.698 -4.249 1.00 96.12 70 ARG A O 1
ATOM 556 N N . CYS A 1 71 ? 5.669 -2.828 -4.931 1.00 95.69 71 CYS A N 1
ATOM 557 C CA . CYS A 1 71 ? 7.031 -2.733 -5.432 1.00 95.69 71 CYS A CA 1
ATOM 558 C C . CYS A 1 71 ? 6.984 -2.907 -6.950 1.00 95.69 71 CYS A C 1
ATOM 560 O O . CYS A 1 71 ? 6.345 -3.849 -7.418 1.00 95.69 71 CYS A O 1
ATOM 562 N N . CYS A 1 72 ? 7.627 -2.014 -7.695 1.00 94.75 72 CYS A N 1
ATOM 563 C CA . CYS A 1 72 ? 7.462 -1.90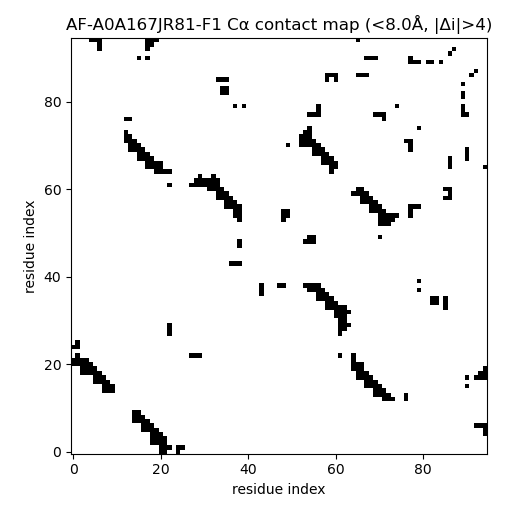5 -9.138 1.00 94.75 72 CYS A CA 1
ATOM 564 C C . CYS A 1 72 ? 8.795 -1.876 -9.883 1.00 94.75 72 CYS A C 1
ATOM 566 O O . CYS A 1 72 ? 9.750 -1.232 -9.440 1.00 94.75 72 CYS A O 1
ATOM 568 N N . GLU A 1 73 ? 8.819 -2.533 -11.040 1.00 93.88 73 GLU A N 1
ATOM 569 C CA . GLU A 1 73 ? 9.902 -2.452 -12.023 1.00 93.88 73 GLU A CA 1
ATOM 570 C C . GLU A 1 73 ? 9.892 -1.097 -12.736 1.00 93.88 73 GLU A C 1
ATOM 572 O O . GLU A 1 73 ? 10.943 -0.495 -12.936 1.00 93.88 73 GLU A O 1
ATOM 577 N N . ASN A 1 74 ? 8.699 -0.579 -13.054 1.00 90.62 74 ASN A N 1
ATOM 578 C CA . ASN A 1 74 ? 8.526 0.719 -13.702 1.00 90.62 74 ASN A CA 1
ATOM 579 C C . ASN A 1 74 ? 7.894 1.732 -12.744 1.00 90.62 74 ASN A C 1
ATOM 581 O O . 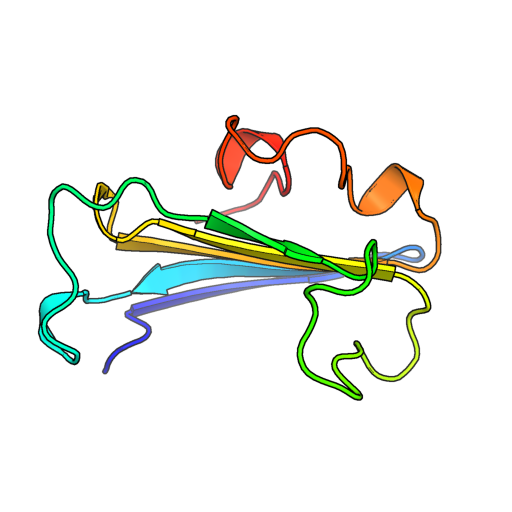ASN A 1 74 ? 7.049 1.393 -11.915 1.00 90.62 74 ASN A O 1
ATOM 585 N N . GLU A 1 75 ? 8.262 3.001 -12.891 1.00 84.56 75 GLU A N 1
ATOM 586 C CA . GLU A 1 75 ? 7.695 4.100 -12.102 1.00 84.56 75 GLU A CA 1
ATOM 587 C C . GLU A 1 75 ? 6.165 4.206 -12.260 1.00 84.56 75 GLU A C 1
ATOM 589 O O . GLU A 1 75 ? 5.443 4.393 -11.274 1.00 84.56 75 GLU A O 1
ATOM 594 N N . ASP A 1 76 ? 5.669 3.992 -13.482 1.00 86.44 76 ASP A N 1
ATOM 595 C CA . ASP A 1 76 ? 4.249 4.091 -13.843 1.00 86.44 76 ASP A CA 1
ATOM 596 C C . ASP A 1 76 ? 3.353 3.100 -13.076 1.00 86.44 76 ASP A C 1
ATOM 598 O O . ASP A 1 76 ? 2.190 3.393 -12.784 1.00 86.44 76 ASP A O 1
ATOM 602 N N . ASP A 1 77 ? 3.894 1.944 -12.680 1.00 87.25 77 ASP A N 1
ATOM 603 C CA . ASP A 1 77 ? 3.160 0.920 -11.927 1.00 87.25 77 ASP A CA 1
ATOM 604 C C . ASP A 1 77 ? 2.899 1.346 -10.463 1.00 87.25 77 ASP A C 1
ATOM 606 O O . ASP A 1 77 ? 1.976 0.837 -9.811 1.00 87.25 77 ASP A O 1
ATOM 610 N N . CYS A 1 78 ? 3.681 2.302 -9.942 1.00 84.81 78 CYS A N 1
ATOM 611 C CA . CYS A 1 78 ? 3.667 2.740 -8.542 1.00 84.81 78 CYS A CA 1
ATOM 612 C C . CYS A 1 78 ? 3.023 4.125 -8.317 1.00 84.81 78 CYS A C 1
ATOM 614 O O . CYS A 1 78 ? 2.886 4.531 -7.165 1.00 84.81 78 CYS A O 1
ATOM 616 N N . ASN A 1 79 ? 2.581 4.827 -9.374 1.00 78.00 79 ASN A N 1
ATOM 617 C CA . ASN A 1 79 ? 1.746 6.049 -9.331 1.00 78.00 79 ASN A CA 1
ATOM 618 C C . ASN A 1 79 ? 2.058 7.023 -8.165 1.00 78.00 79 ASN A C 1
ATOM 620 O O . ASN A 1 79 ? 1.158 7.485 -7.454 1.00 78.00 79 ASN A O 1
ATOM 624 N N . THR A 1 80 ? 3.335 7.353 -7.965 1.00 73.62 80 THR A N 1
ATOM 625 C CA . THR A 1 80 ? 3.845 8.094 -6.793 1.00 73.62 80 THR A CA 1
ATOM 626 C C . THR A 1 80 ? 3.403 9.563 -6.734 1.00 73.62 80 THR A C 1
ATOM 628 O O . THR A 1 80 ? 3.462 10.185 -5.687 1.00 73.62 80 THR A O 1
ATOM 631 N N . GLY A 1 81 ? 2.868 10.144 -7.812 1.00 69.75 81 GLY A N 1
ATOM 632 C CA . GLY A 1 81 ? 2.392 11.540 -7.838 1.00 69.75 81 GLY A CA 1
ATOM 633 C C . GLY A 1 81 ? 0.974 11.781 -7.290 1.00 69.75 81 GLY A C 1
ATOM 634 O O . GLY A 1 81 ? 0.375 12.813 -7.589 1.00 69.75 81 GLY A O 1
ATOM 635 N N . ARG A 1 82 ? 0.373 10.816 -6.582 1.00 70.88 82 ARG A N 1
ATOM 636 C CA . ARG A 1 82 ? -1.056 10.819 -6.195 1.00 70.88 82 ARG A CA 1
ATOM 637 C C . ARG A 1 82 ? -1.280 10.610 -4.694 1.00 70.88 82 ARG A C 1
ATOM 639 O O . ARG A 1 82 ? -2.208 9.910 -4.296 1.00 70.88 82 ARG A O 1
ATOM 646 N N . SER A 1 83 ? -0.449 11.239 -3.873 1.00 62.62 83 SER A N 1
ATOM 647 C CA . SER A 1 83 ? -0.353 11.004 -2.427 1.00 62.62 83 SER A CA 1
ATOM 648 C C . SER A 1 83 ? -1.660 11.204 -1.642 1.00 62.62 83 SER A C 1
ATOM 650 O O . SER A 1 83 ? -1.874 10.520 -0.650 1.00 62.62 83 SER A O 1
ATOM 652 N N . GLU A 1 84 ? -2.556 12.089 -2.092 1.00 72.88 84 GLU A N 1
ATOM 653 C CA . GLU A 1 84 ? -3.822 12.414 -1.400 1.00 72.88 84 GLU A CA 1
ATOM 654 C C . GLU A 1 84 ? -4.992 11.480 -1.756 1.00 72.88 84 GLU A C 1
ATOM 656 O O . GLU A 1 84 ? -6.063 11.561 -1.161 1.00 72.88 84 GLU A O 1
ATOM 661 N N . TYR A 1 85 ? -4.827 10.611 -2.757 1.00 81.06 85 TYR A N 1
ATOM 662 C CA . TYR A 1 85 ? -5.933 9.817 -3.302 1.00 81.06 85 TYR A CA 1
ATOM 663 C C . TYR A 1 85 ? -6.159 8.475 -2.598 1.00 81.06 85 TYR A C 1
ATOM 665 O O . TYR A 1 85 ? -7.181 7.831 -2.845 1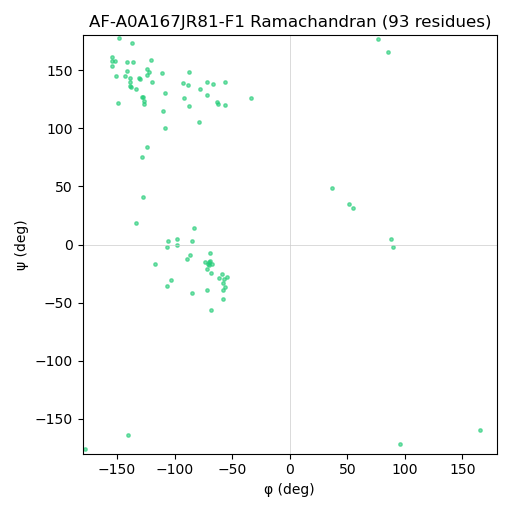.00 81.06 85 TYR A O 1
ATOM 673 N N . GLY A 1 86 ? -5.212 8.055 -1.759 1.00 89.69 86 GLY A N 1
ATOM 674 C CA . GLY A 1 86 ? -5.330 6.853 -0.949 1.00 89.69 86 GLY A CA 1
ATOM 675 C C . GLY A 1 86 ? -5.119 5.523 -1.682 1.00 89.69 86 GLY A C 1
ATOM 676 O O . GLY A 1 86 ? -4.932 5.451 -2.902 1.00 89.69 86 GLY A O 1
ATOM 677 N N . CYS A 1 87 ? -5.160 4.436 -0.916 1.00 93.88 87 CYS A N 1
ATOM 678 C CA . CYS A 1 87 ? -4.825 3.085 -1.356 1.00 93.88 87 CYS A CA 1
ATOM 679 C C . CYS A 1 87 ? -5.667 2.601 -2.537 1.00 93.88 87 CYS A C 1
ATOM 681 O O . CYS A 1 87 ? -5.109 2.143 -3.530 1.00 93.88 87 CYS A O 1
ATOM 683 N N . LEU A 1 88 ? -6.992 2.779 -2.479 1.00 93.12 88 LEU A N 1
ATOM 684 C CA . LEU A 1 88 ? -7.913 2.292 -3.514 1.00 93.12 88 LEU A CA 1
ATOM 685 C C . LEU A 1 88 ? -7.617 2.866 -4.908 1.00 93.12 88 LEU A C 1
ATOM 687 O O . LEU A 1 88 ? -7.962 2.252 -5.917 1.00 93.12 88 LEU A O 1
ATOM 691 N N . ARG A 1 89 ? -6.986 4.045 -4.974 1.00 90.62 89 ARG A N 1
ATOM 692 C CA . ARG A 1 89 ? -6.661 4.726 -6.231 1.00 90.62 89 ARG A CA 1
ATOM 693 C C . ARG A 1 89 ? -5.193 4.600 -6.632 1.00 90.62 89 ARG A C 1
ATOM 695 O O . ARG A 1 89 ? -4.914 4.617 -7.830 1.00 90.62 89 ARG A O 1
ATOM 702 N N . VAL A 1 90 ? -4.271 4.497 -5.675 1.00 90.62 90 VAL A N 1
ATOM 703 C CA . VAL A 1 90 ? -2.829 4.361 -5.953 1.00 90.62 90 VAL A CA 1
ATOM 704 C C . VAL A 1 90 ? -2.441 2.900 -6.205 1.00 90.62 90 VAL A C 1
ATOM 706 O O . VAL A 1 90 ? -1.700 2.614 -7.144 1.00 90.62 90 VAL A O 1
ATOM 709 N N . VAL A 1 91 ? -2.979 1.969 -5.414 1.00 94.31 91 VAL A N 1
ATOM 710 C CA . VAL A 1 91 ? -2.696 0.528 -5.488 1.00 94.31 91 VAL A CA 1
ATOM 711 C C . VAL A 1 91 ? -4.022 -0.238 -5.555 1.00 94.31 91 VAL A C 1
ATOM 713 O O . VAL A 1 91 ? -4.437 -0.829 -4.567 1.00 94.31 91 VAL A O 1
ATOM 716 N N . PRO A 1 92 ? -4.731 -0.255 -6.699 1.00 93.50 92 PRO A N 1
ATOM 717 C CA . PRO A 1 92 ? -5.944 -1.061 -6.818 1.00 93.50 92 PRO A CA 1
ATOM 718 C C . PRO A 1 92 ? -5.648 -2.537 -6.504 1.00 93.50 92 PRO A C 1
ATOM 720 O O . PRO A 1 92 ? -4.601 -3.073 -6.888 1.00 93.50 92 PRO A O 1
ATOM 723 N N . GLY A 1 93 ? -6.563 -3.192 -5.796 1.00 93.50 93 GLY A N 1
ATOM 724 C CA . GLY A 1 93 ? -6.378 -4.552 -5.303 1.00 93.50 93 GLY A CA 1
ATOM 725 C C . GLY A 1 93 ? -7.598 -5.077 -4.560 1.00 93.50 93 GLY A C 1
ATOM 726 O O . GLY A 1 93 ? -8.633 -4.414 -4.496 1.00 93.50 93 GLY A O 1
ATOM 727 N N . ASP A 1 94 ? -7.440 -6.275 -4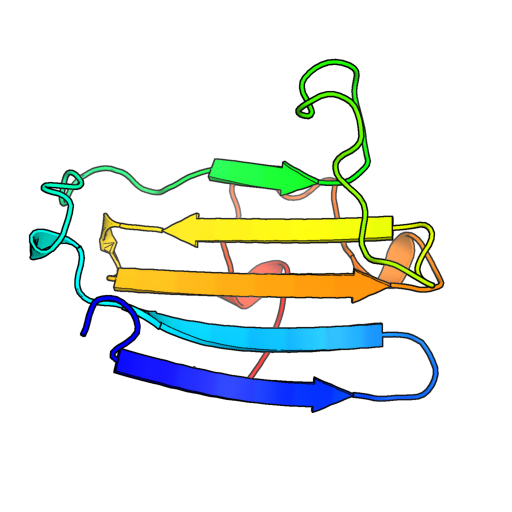.014 1.00 93.75 94 ASP A N 1
ATOM 728 C CA . ASP A 1 94 ? -8.395 -6.918 -3.114 1.00 93.75 94 ASP A CA 1
ATOM 729 C C . ASP A 1 94 ? -8.010 -6.562 -1.670 1.00 93.75 94 ASP A C 1
ATOM 731 O O . ASP A 1 94 ? -6.837 -6.689 -1.308 1.00 93.75 94 ASP A O 1
ATOM 735 N N . TYR A 1 95 ? -8.941 -6.023 -0.887 1.00 95.06 95 TYR A N 1
ATOM 736 C CA . TYR A 1 95 ? -8.683 -5.487 0.454 1.00 95.06 95 TYR A CA 1
ATOM 737 C C . TYR A 1 95 ? -9.452 -6.274 1.504 1.00 95.06 95 TYR A C 1
ATOM 739 O O . TYR A 1 95 ? -10.673 -6.468 1.301 1.00 95.06 95 TYR A O 1
#

pLDDT: mean 89.82, std 9.59, range [62.09, 98.38]

Radius of gyration: 12.92 Å; Cα contacts (8 Å, |Δi|>4): 207; chains: 1; bounding box: 28×24×34 Å

Sequence (95 aa):
GFITTAHYTSNDTYVQVTGFFDRTKYDLLETDGGGQYDAHGNHKPVGAMCKGYPHFVNLVEPSDNRFCIRCCENEDDCNTGRSEYGCLRVVPGDY